Protein AF-A0A0B1S6I7-F1 (afdb_monomer)

Organism: Oesophagostomum dentatum (NCBI:txid61180)

Secondary structure (DSSP, 8-state):
---S---S-HHHHHH-GGGGTTT----EEEEEEEPPGGGHHHHHHHHHHHHHHHHHHHHHHTT---HHHHHHHHHHHHHHHHHHHHHHHHHHH---SSEEE-TEEEEEETTHHHH-S--GGGTTTHHHHHIIIIIHHHHHHT--HHHHHHHHHHHHT--TT-TTS--

InterPro domains:
  IPR000536 Nuclear hormone receptor, ligand-binding domain [PF00104] (32-162)
  IPR000536 Nuclear hormone receptor, ligand-binding domain [PS51843] (1-167)
  IPR035500 Nuclear hormone re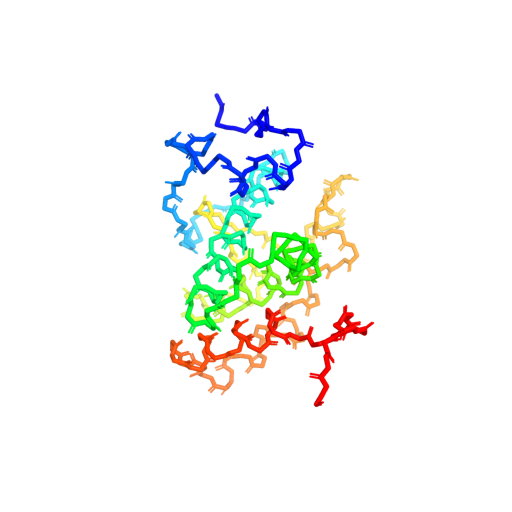ceptor-like domain superfamily [G3DSA:1.10.565.10] (10-165)
  IPR035500 Nuclear hormone receptor-like domain superfamily [SSF48508] (7-159)
  IPR052496 Orphan Nuclear Receptor [PTHR47519] (3-159)

Mean predicted aligned error: 5.49 Å

Sequence (167 aa):
MLYPLNFTSIRHVLEDPSVLDGKRTEMRYDSFREVEPSELQAIAHRNLISAIDWVDHLFDIMDIQNLDDKIATVKHCFAPLMVFCFSVITAKNTNKHDIVTLCNYGYVRRDCDVRWNEPYHFGNRLAERALDELISPFRRMNIKEEEAALMKAIIIANPCKLSGLPT

Structure (mmCIF, N/CA/C/O backbone):
data_AF-A0A0B1S6I7-F1
#
_entry.id   AF-A0A0B1S6I7-F1
#
loop_
_atom_site.group_PDB
_atom_site.id
_atom_site.type_symbol
_atom_site.label_atom_id
_atom_site.label_alt_id
_atom_site.label_comp_id
_atom_site.label_asym_id
_atom_site.label_entity_id
_atom_site.label_seq_id
_atom_site.pdbx_PDB_ins_code
_atom_site.Cartn_x
_atom_site.Cartn_y
_atom_site.Cartn_z
_atom_site.occupancy
_atom_site.B_iso_or_equiv
_atom_site.auth_seq_id
_atom_site.auth_comp_id
_atom_site.auth_asym_id
_atom_site.auth_atom_id
_atom_site.pdbx_PDB_model_num
ATOM 1 N N . MET A 1 1 ? -14.137 11.563 -12.131 1.00 52.09 1 MET A N 1
ATOM 2 C CA . MET A 1 1 ? -12.855 11.182 -11.495 1.00 52.09 1 MET A CA 1
ATOM 3 C C . MET A 1 1 ? -13.176 10.722 -10.072 1.00 52.09 1 MET A C 1
ATOM 5 O O . MET A 1 1 ? -13.968 11.392 -9.426 1.00 52.09 1 MET A O 1
ATOM 9 N N . LEU A 1 2 ? -12.700 9.552 -9.618 1.00 65.38 2 LEU A N 1
ATOM 10 C CA . LEU A 1 2 ? -13.092 8.980 -8.309 1.00 65.38 2 LEU A CA 1
ATOM 11 C C . LEU A 1 2 ? -12.460 9.727 -7.115 1.00 65.38 2 LEU A C 1
ATOM 13 O O . LEU A 1 2 ? -12.997 9.662 -6.008 1.00 65.38 2 LEU A O 1
ATOM 17 N N . TYR A 1 3 ? -11.363 10.437 -7.392 1.00 65.25 3 TYR A N 1
ATOM 18 C CA . TYR A 1 3 ? -10.498 11.164 -6.467 1.00 65.25 3 TYR A CA 1
ATOM 19 C C . TYR A 1 3 ? -10.354 12.636 -6.905 1.00 65.25 3 TYR A C 1
ATOM 21 O O . TYR A 1 3 ? -10.519 12.902 -8.100 1.00 65.25 3 TYR A O 1
ATOM 29 N N . PRO A 1 4 ? -10.015 13.567 -5.990 1.00 67.62 4 PRO A N 1
ATOM 30 C CA . PRO A 1 4 ? -9.760 13.360 -4.557 1.00 67.62 4 PRO A CA 1
ATOM 31 C C . PRO A 1 4 ? -11.007 12.907 -3.779 1.00 67.62 4 PRO A C 1
ATOM 33 O O . PRO A 1 4 ? -12.129 13.033 -4.265 1.00 67.62 4 PRO A O 1
ATOM 36 N N . LEU A 1 5 ? -10.812 12.296 -2.605 1.00 69.69 5 LEU A N 1
ATOM 37 C CA . LEU A 1 5 ? -11.937 11.951 -1.731 1.00 69.69 5 LEU A CA 1
ATOM 38 C C . LEU A 1 5 ? -12.487 13.238 -1.105 1.00 69.69 5 LEU A C 1
ATOM 40 O O . LEU A 1 5 ? -11.721 14.058 -0.611 1.00 69.69 5 LEU A O 1
ATOM 44 N N . ASN A 1 6 ? -13.812 13.397 -1.110 1.00 68.75 6 ASN A N 1
ATOM 45 C CA . ASN A 1 6 ? -14.496 14.584 -0.584 1.00 68.75 6 ASN A CA 1
ATOM 46 C C . ASN A 1 6 ? -14.785 14.495 0.929 1.00 68.75 6 ASN A C 1
ATOM 48 O O . ASN A 1 6 ? -15.701 15.157 1.410 1.00 68.75 6 ASN A O 1
ATOM 52 N N . PHE A 1 7 ? -14.055 13.673 1.691 1.00 69.50 7 PHE A N 1
ATOM 53 C CA . PHE A 1 7 ? -14.197 13.649 3.149 1.00 69.50 7 PHE A CA 1
ATOM 54 C C . PHE A 1 7 ? -13.154 14.546 3.815 1.00 69.50 7 PHE A C 1
ATOM 56 O O . PHE A 1 7 ? -12.026 14.687 3.349 1.00 69.50 7 PHE A O 1
ATOM 63 N N . THR A 1 8 ? -13.539 15.145 4.937 1.00 72.69 8 THR A N 1
ATOM 64 C CA . THR A 1 8 ? -12.728 16.137 5.651 1.00 72.69 8 THR A CA 1
ATOM 65 C C . THR A 1 8 ? -11.758 15.516 6.656 1.00 72.69 8 THR A C 1
ATOM 67 O O . THR A 1 8 ? -10.774 16.156 7.021 1.00 72.69 8 THR A O 1
ATOM 70 N N . SER A 1 9 ? -12.000 14.281 7.121 1.00 88.12 9 SER A N 1
ATOM 71 C CA . SER A 1 9 ? -11.134 13.614 8.101 1.00 88.12 9 SER A CA 1
ATOM 72 C C . SER A 1 9 ? -11.282 12.086 8.121 1.00 88.12 9 SER A C 1
ATOM 74 O O . SER A 1 9 ? -12.317 11.553 7.733 1.00 88.12 9 SER A O 1
ATOM 76 N N . ILE A 1 10 ? -10.262 11.391 8.646 1.00 91.56 10 ILE A N 1
ATOM 77 C CA . ILE A 1 10 ? -10.310 9.944 8.952 1.00 91.56 10 ILE A CA 1
ATOM 78 C C . ILE A 1 10 ? -11.452 9.628 9.929 1.00 91.56 10 ILE A C 1
ATOM 80 O O . ILE A 1 10 ? -12.112 8.607 9.781 1.00 91.56 10 ILE A O 1
ATOM 84 N N . ARG A 1 11 ? -11.712 10.524 10.895 1.00 93.50 11 ARG A N 1
ATOM 85 C CA . ARG A 1 11 ? -12.809 10.382 11.862 1.00 93.50 11 ARG A CA 1
ATOM 86 C C . ARG A 1 11 ? -14.151 10.211 11.158 1.00 93.50 11 ARG A C 1
ATOM 88 O O . ARG A 1 11 ? -14.841 9.243 11.428 1.00 93.50 11 ARG A O 1
ATOM 95 N N . HIS A 1 12 ? -14.465 11.111 10.226 1.00 90.25 12 HIS A N 1
ATOM 96 C CA . HIS A 1 12 ? -15.731 11.075 9.494 1.00 90.25 12 HIS A CA 1
ATOM 97 C C . HIS A 1 12 ? -15.937 9.739 8.765 1.00 90.25 12 HIS A C 1
ATOM 99 O O . HIS A 1 12 ? -17.032 9.199 8.781 1.00 90.25 12 HIS A O 1
ATOM 105 N N . VAL A 1 13 ? -14.872 9.176 8.184 1.00 90.00 13 VAL A N 1
ATOM 106 C CA . VAL A 1 13 ? -14.921 7.877 7.494 1.00 90.00 13 VAL A CA 1
ATOM 107 C C . VAL A 1 13 ? -15.167 6.709 8.453 1.00 90.00 13 VAL A C 1
ATOM 109 O O . VAL A 1 13 ? -15.847 5.758 8.086 1.00 90.00 13 VAL A O 1
ATOM 112 N N . LEU A 1 14 ? -14.589 6.756 9.654 1.00 90.25 14 LEU A N 1
ATOM 113 C CA . LEU A 1 14 ? -14.770 5.715 10.668 1.00 90.25 14 LEU A CA 1
ATOM 114 C C . LEU A 1 14 ? -16.141 5.807 11.361 1.00 90.25 14 LEU A C 1
ATOM 116 O O . LEU A 1 14 ? -16.681 4.786 11.767 1.00 90.25 14 LEU A O 1
ATOM 120 N N . GLU A 1 15 ? -16.703 7.011 11.496 1.00 91.44 15 GLU A N 1
ATOM 121 C CA . GLU A 1 15 ? -18.049 7.234 12.049 1.00 91.44 15 GLU A CA 1
ATOM 122 C C . GLU A 1 15 ? -19.154 6.883 11.041 1.00 91.44 15 GLU A C 1
ATOM 124 O O . GLU A 1 15 ? -20.179 6.325 11.424 1.00 91.44 15 GLU A O 1
ATOM 129 N N . ASP A 1 16 ? -18.938 7.180 9.756 1.00 89.88 16 ASP A N 1
ATOM 130 C CA . ASP A 1 16 ? -19.846 6.847 8.659 1.00 89.88 16 ASP A CA 1
ATOM 131 C C . ASP A 1 16 ? -19.086 6.157 7.507 1.00 89.88 16 ASP A C 1
ATOM 133 O O . ASP A 1 16 ? -18.619 6.813 6.570 1.00 89.88 16 ASP A O 1
ATOM 137 N N . PRO A 1 17 ? -18.974 4.814 7.524 1.00 87.06 17 PRO A N 1
ATOM 138 C CA . PRO A 1 17 ? -18.303 4.065 6.463 1.00 87.06 17 PRO A CA 1
ATOM 139 C C . PRO A 1 17 ? -18.965 4.172 5.080 1.00 87.06 17 PRO A C 1
ATOM 141 O O . PRO A 1 17 ? -18.301 3.858 4.081 1.00 87.06 17 PRO A O 1
ATOM 144 N N . SER A 1 18 ? -20.234 4.607 5.005 1.00 87.50 18 SER A N 1
ATOM 145 C CA . SER A 1 18 ? -20.997 4.722 3.750 1.00 87.50 18 SER A CA 1
ATOM 146 C C . SER A 1 18 ? -20.478 5.841 2.845 1.00 87.50 18 SER A C 1
ATOM 148 O O . SER A 1 18 ? -20.646 5.798 1.625 1.00 87.50 18 SER A O 1
ATOM 150 N N . VAL A 1 19 ? -19.718 6.799 3.393 1.00 87.00 19 VAL A N 1
ATOM 151 C CA . VAL A 1 19 ? -19.052 7.846 2.595 1.00 87.00 19 VAL A CA 1
ATOM 152 C C . VAL A 1 19 ? -18.026 7.290 1.597 1.00 87.00 19 VAL A C 1
ATOM 154 O O . VAL A 1 19 ? -17.561 8.006 0.704 1.00 87.00 19 VAL A O 1
ATOM 157 N N . LEU A 1 20 ? -17.654 6.016 1.744 1.00 85.06 20 LEU A N 1
ATOM 158 C CA . LEU A 1 20 ? -16.770 5.282 0.844 1.00 85.06 20 LEU A CA 1
ATOM 159 C C . LEU A 1 20 ? -17.506 4.298 -0.079 1.00 85.06 20 LEU A C 1
ATOM 161 O O . LEU A 1 20 ? -16.846 3.535 -0.798 1.00 85.06 20 LEU A O 1
ATOM 165 N N . ASP A 1 21 ? -18.838 4.320 -0.117 1.00 83.94 21 ASP A N 1
ATOM 166 C CA . ASP A 1 21 ? -19.619 3.483 -1.024 1.00 83.94 21 ASP A CA 1
ATOM 167 C C . ASP A 1 21 ? -19.249 3.776 -2.485 1.00 83.94 21 ASP A C 1
ATOM 169 O O . ASP A 1 21 ? -19.143 4.921 -2.937 1.00 83.94 21 ASP A O 1
ATOM 173 N N . GLY A 1 22 ? -18.934 2.714 -3.231 1.00 81.81 22 GLY A N 1
ATOM 174 C CA . GLY A 1 22 ? -18.402 2.808 -4.595 1.00 81.81 22 GLY A CA 1
ATOM 175 C C . GLY A 1 22 ? -16.972 3.367 -4.707 1.00 81.81 22 GLY A C 1
ATOM 176 O O . GLY A 1 22 ? -16.444 3.461 -5.817 1.00 81.81 22 GLY A O 1
ATOM 177 N N . LYS A 1 23 ? -16.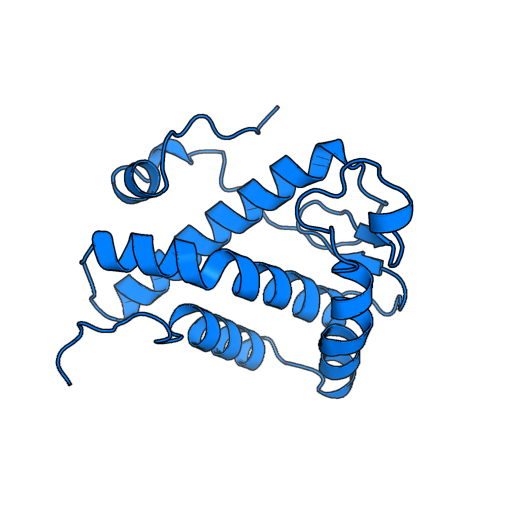312 3.728 -3.595 1.00 82.50 23 LYS A N 1
ATOM 178 C CA . LYS A 1 23 ? -14.902 4.172 -3.552 1.00 82.50 23 LYS A CA 1
ATOM 179 C C . LYS A 1 23 ? -13.937 3.031 -3.240 1.00 82.50 23 LYS A C 1
ATOM 181 O O . LYS A 1 23 ? -12.813 3.034 -3.752 1.00 82.50 23 LYS A O 1
ATOM 186 N N . ARG A 1 24 ? -14.384 2.046 -2.451 1.00 83.81 24 ARG A N 1
ATOM 187 C CA . ARG A 1 24 ? -13.693 0.766 -2.225 1.00 83.81 24 ARG A CA 1
ATOM 188 C C . ARG A 1 24 ? -13.687 -0.050 -3.511 1.00 83.81 24 ARG A C 1
ATOM 190 O O . ARG A 1 24 ? -14.590 -0.819 -3.812 1.00 83.81 24 ARG A O 1
ATOM 197 N N . THR A 1 25 ? -12.667 0.200 -4.311 1.00 81.94 25 THR A N 1
ATOM 198 C CA . THR A 1 25 ? -12.446 -0.445 -5.599 1.00 81.94 25 THR A CA 1
ATOM 199 C C . THR A 1 25 ? -11.281 -1.408 -5.463 1.00 81.94 25 THR A C 1
ATOM 201 O O . THR A 1 25 ? -10.329 -1.136 -4.733 1.00 81.94 25 THR A O 1
ATOM 204 N N . GLU A 1 26 ? -11.338 -2.518 -6.187 1.00 83.50 26 GLU A N 1
ATOM 205 C CA . GLU A 1 26 ? -10.326 -3.565 -6.105 1.00 83.50 26 GLU A CA 1
ATOM 206 C C . GLU A 1 26 ? -8.905 -3.034 -6.380 1.00 83.50 26 GLU A C 1
ATOM 208 O O . GLU A 1 26 ? -8.663 -2.328 -7.368 1.00 83.50 26 GLU A O 1
ATOM 213 N N . MET A 1 27 ? -7.960 -3.361 -5.494 1.00 88.06 27 MET A N 1
ATOM 214 C CA . MET A 1 27 ? -6.545 -3.023 -5.655 1.00 88.06 27 MET A CA 1
ATOM 215 C C . MET A 1 27 ? -5.864 -4.075 -6.526 1.00 88.06 27 MET A C 1
ATOM 217 O O . MET A 1 27 ? -5.859 -5.259 -6.196 1.00 88.06 27 MET A O 1
ATOM 221 N N . ARG A 1 28 ? -5.279 -3.638 -7.640 1.00 86.88 28 ARG A N 1
ATOM 222 C CA . ARG A 1 28 ? -4.676 -4.519 -8.645 1.00 86.88 28 ARG A CA 1
ATOM 223 C C . ARG A 1 28 ? -3.265 -4.048 -8.942 1.00 86.88 28 ARG A C 1
ATOM 225 O O . ARG A 1 28 ? -3.055 -2.863 -9.189 1.00 86.88 28 ARG A O 1
ATOM 232 N N . TYR A 1 29 ? -2.319 -4.977 -8.881 1.00 88.00 29 TYR A N 1
ATOM 233 C CA . TYR A 1 29 ? -0.882 -4.681 -8.848 1.00 88.00 29 TYR A CA 1
ATOM 234 C C . TYR A 1 29 ? -0.121 -5.202 -10.069 1.00 88.00 29 TYR A C 1
ATOM 236 O O . TYR A 1 29 ? 1.110 -5.167 -10.118 1.00 88.00 29 TYR A O 1
ATOM 244 N N . ASP A 1 30 ? -0.845 -5.681 -11.076 1.00 88.19 30 ASP A N 1
ATOM 245 C CA . ASP A 1 30 ? -0.271 -6.020 -12.369 1.00 88.19 30 ASP A CA 1
ATOM 246 C C . ASP A 1 30 ? 0.376 -4.775 -12.988 1.00 88.19 30 ASP A C 1
ATOM 248 O O . ASP A 1 30 ? -0.244 -3.725 -13.100 1.00 88.19 30 ASP A O 1
ATOM 252 N N . SER A 1 31 ? 1.648 -4.861 -13.365 1.00 87.25 31 SER A N 1
ATOM 253 C CA . SER A 1 31 ? 2.444 -3.691 -13.767 1.00 87.25 31 SER A CA 1
ATOM 254 C C . SER A 1 31 ? 2.456 -3.491 -15.279 1.00 87.25 31 SER A C 1
ATOM 256 O O . SER A 1 31 ? 3.467 -3.756 -15.937 1.00 87.25 31 SER A O 1
ATOM 258 N N . PHE A 1 32 ? 1.330 -3.038 -15.834 1.00 90.00 32 PHE A N 1
ATOM 259 C CA . PHE A 1 32 ? 1.159 -2.906 -17.285 1.00 90.00 32 PHE A CA 1
ATOM 260 C C . PHE A 1 32 ? 1.773 -1.628 -17.861 1.00 90.00 32 PHE A C 1
ATOM 262 O O . PHE A 1 32 ? 2.261 -1.649 -18.991 1.00 90.00 32 PHE A O 1
ATOM 269 N N . ARG A 1 33 ? 1.772 -0.526 -17.101 1.00 94.62 33 ARG A N 1
ATOM 270 C CA . ARG A 1 33 ? 2.303 0.769 -17.552 1.00 94.62 33 ARG A CA 1
ATOM 271 C C . ARG A 1 33 ? 2.932 1.578 -16.427 1.00 94.62 33 ARG A C 1
ATOM 273 O O . ARG A 1 33 ? 2.591 1.402 -15.259 1.00 94.62 33 ARG A O 1
ATOM 280 N N . GLU A 1 34 ? 3.809 2.499 -16.803 1.00 95.50 34 GLU A N 1
ATOM 281 C CA . GLU A 1 34 ? 4.272 3.533 -15.884 1.00 95.50 34 GLU A CA 1
ATOM 282 C C . GLU A 1 34 ? 3.103 4.478 -15.549 1.00 95.50 34 GLU A C 1
ATOM 284 O O . GLU A 1 34 ? 2.247 4.752 -16.401 1.00 95.50 34 GLU A O 1
ATOM 289 N N . VAL A 1 35 ? 3.016 4.908 -14.290 1.00 95.00 35 VAL A N 1
ATOM 290 C CA . VAL A 1 35 ? 2.019 5.900 -13.859 1.00 95.00 35 VAL A CA 1
ATOM 291 C C . VAL A 1 35 ? 2.520 7.319 -14.086 1.00 95.00 35 VAL A C 1
ATOM 293 O O . VAL A 1 35 ? 3.718 7.582 -14.015 1.00 95.00 35 VAL A O 1
ATOM 296 N N . GLU A 1 36 ? 1.586 8.239 -14.292 1.00 93.00 36 GLU A N 1
ATOM 297 C CA . GLU A 1 36 ? 1.869 9.672 -14.308 1.00 93.00 36 GLU A CA 1
ATOM 298 C C . GLU A 1 36 ? 1.839 10.256 -12.880 1.00 93.00 36 GLU A C 1
ATOM 300 O O . GLU A 1 36 ? 1.077 9.772 -12.033 1.00 93.00 36 GLU A O 1
ATOM 305 N N . PRO A 1 37 ? 2.590 11.339 -12.589 1.00 90.88 37 PRO A N 1
ATOM 306 C CA . PRO A 1 37 ? 2.610 11.974 -11.263 1.00 90.88 37 PRO A CA 1
ATOM 307 C C . PRO A 1 37 ? 1.224 12.364 -10.740 1.00 90.88 37 PRO A C 1
ATOM 309 O O . PRO A 1 37 ? 0.939 12.252 -9.548 1.00 90.88 37 PRO A O 1
ATOM 312 N N . SER A 1 38 ? 0.333 12.780 -11.644 1.00 90.75 38 SER A N 1
ATOM 313 C CA . SER A 1 38 ? -1.040 13.183 -11.323 1.00 90.75 38 SER A CA 1
ATOM 314 C C . SER A 1 38 ? -1.894 12.040 -10.759 1.00 90.75 38 SER A C 1
ATOM 316 O O . SER A 1 38 ? -2.906 12.287 -10.103 1.00 90.75 38 SER A O 1
ATOM 318 N N . GLU A 1 39 ? -1.485 10.785 -10.952 1.00 92.00 39 GLU A N 1
ATOM 319 C CA . GLU A 1 39 ? -2.187 9.607 -10.439 1.00 92.00 39 GLU A CA 1
ATOM 320 C C . GLU A 1 39 ? -1.806 9.270 -8.990 1.00 92.00 39 GLU A C 1
ATOM 322 O O . GLU A 1 39 ? -2.545 8.559 -8.300 1.00 92.00 39 GLU A O 1
ATOM 327 N N . LEU A 1 40 ? -0.678 9.793 -8.494 1.00 91.56 40 LEU A N 1
ATOM 328 C CA . LEU A 1 40 ? -0.139 9.448 -7.176 1.00 91.56 40 LEU A CA 1
ATOM 329 C C . LEU A 1 40 ? -1.077 9.839 -6.033 1.00 91.56 40 LEU A C 1
ATOM 331 O O . LEU A 1 40 ? -1.151 9.131 -5.028 1.00 91.56 40 LEU A O 1
ATOM 335 N N . GLN A 1 41 ? -1.840 10.920 -6.187 1.00 89.69 41 GLN A N 1
ATOM 336 C CA . GLN A 1 41 ? -2.836 11.318 -5.194 1.00 89.69 41 GLN A CA 1
ATOM 337 C C . GLN A 1 41 ? -3.966 10.280 -5.078 1.00 89.69 41 GLN A C 1
ATOM 339 O O . GLN A 1 41 ? -4.394 9.937 -3.976 1.00 89.69 41 GLN A O 1
ATOM 344 N N . ALA A 1 42 ? -4.438 9.742 -6.206 1.00 89.62 42 ALA A N 1
ATOM 345 C CA . ALA A 1 42 ? -5.460 8.698 -6.217 1.00 89.62 42 ALA A CA 1
ATOM 346 C C . ALA A 1 42 ? -4.937 7.394 -5.594 1.00 89.62 42 ALA A C 1
ATOM 348 O O . ALA A 1 42 ? -5.639 6.758 -4.807 1.00 89.62 42 ALA A O 1
ATOM 349 N N . ILE A 1 43 ? -3.688 7.026 -5.893 1.00 91.88 43 ILE A N 1
ATOM 350 C CA . ILE A 1 43 ? -3.012 5.866 -5.296 1.00 91.88 43 ILE A CA 1
ATOM 351 C C . ILE A 1 43 ? -2.890 6.027 -3.774 1.00 91.88 43 ILE A C 1
ATOM 353 O O . ILE A 1 43 ? -3.237 5.109 -3.030 1.00 91.88 43 ILE A O 1
ATOM 357 N N . ALA A 1 44 ? -2.472 7.203 -3.297 1.00 91.00 44 ALA A N 1
ATOM 358 C CA . ALA A 1 44 ? -2.372 7.493 -1.867 1.00 91.00 44 ALA A CA 1
ATOM 359 C C . ALA A 1 44 ? -3.732 7.366 -1.161 1.00 91.00 44 ALA A C 1
ATOM 361 O O . ALA A 1 44 ? -3.822 6.734 -0.110 1.00 91.00 44 ALA A O 1
ATOM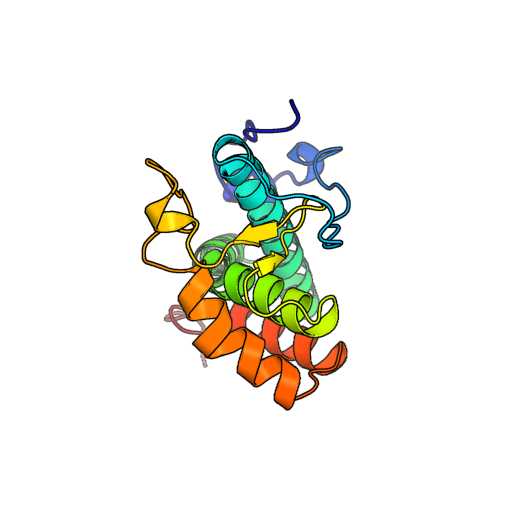 362 N N . HIS A 1 45 ? -4.803 7.885 -1.766 1.00 90.56 45 HIS A N 1
ATOM 363 C CA . HIS A 1 45 ? -6.157 7.740 -1.234 1.00 90.56 45 HIS A CA 1
ATOM 364 C C . HIS A 1 45 ? -6.637 6.282 -1.189 1.00 90.56 45 HIS A C 1
ATOM 366 O O . HIS A 1 45 ? -7.263 5.880 -0.211 1.00 90.56 45 HIS A O 1
ATOM 372 N N . ARG A 1 46 ? -6.326 5.466 -2.205 1.00 91.56 46 ARG A N 1
ATOM 373 C CA . ARG A 1 46 ? -6.632 4.023 -2.191 1.00 91.56 46 ARG A CA 1
ATOM 374 C C . ARG A 1 46 ? -5.893 3.301 -1.072 1.00 91.56 46 ARG A C 1
ATOM 376 O O . ARG A 1 46 ? -6.496 2.508 -0.355 1.00 91.56 46 ARG A O 1
ATOM 383 N N . ASN A 1 47 ? -4.611 3.611 -0.894 1.00 92.75 47 ASN A N 1
ATOM 384 C CA . ASN A 1 47 ? -3.813 3.060 0.197 1.00 92.75 47 ASN A CA 1
ATOM 385 C C . ASN A 1 47 ? -4.353 3.495 1.570 1.00 92.75 47 ASN A C 1
ATOM 387 O O . ASN A 1 47 ? -4.322 2.700 2.503 1.00 92.75 47 ASN A O 1
ATOM 391 N N . LEU A 1 48 ? -4.889 4.715 1.692 1.00 92.88 48 LEU A N 1
ATOM 392 C CA . LEU A 1 48 ? -5.492 5.202 2.935 1.00 92.88 48 LEU A CA 1
ATOM 393 C C . LEU A 1 48 ? -6.781 4.447 3.268 1.00 92.88 48 LEU A C 1
ATOM 395 O O . LEU A 1 48 ? -6.938 4.017 4.403 1.00 92.88 48 LEU A O 1
ATOM 399 N N . ILE A 1 49 ? -7.668 4.252 2.288 1.00 92.56 49 ILE A N 1
ATOM 400 C CA . ILE A 1 49 ? -8.883 3.444 2.472 1.00 92.56 49 ILE A CA 1
ATOM 401 C C . ILE A 1 49 ? -8.504 2.027 2.910 1.00 92.56 49 ILE A C 1
ATOM 403 O O . ILE A 1 49 ? -9.029 1.535 3.899 1.00 92.56 49 ILE A O 1
ATOM 407 N N . SER A 1 50 ? -7.530 1.407 2.234 1.00 92.50 50 SER A N 1
ATOM 408 C CA . SER A 1 50 ? -7.061 0.072 2.610 1.00 92.50 50 SER A CA 1
ATOM 409 C C . SER A 1 50 ? -6.489 0.038 4.031 1.00 92.50 50 SER A C 1
ATOM 411 O O . SER A 1 50 ? -6.761 -0.905 4.765 1.00 92.50 50 SER A O 1
ATOM 413 N N . ALA A 1 51 ? -5.738 1.062 4.448 1.00 94.19 51 ALA A N 1
ATOM 414 C CA . ALA A 1 51 ? -5.231 1.159 5.815 1.00 94.19 51 ALA A CA 1
ATOM 415 C C . ALA A 1 51 ? -6.360 1.307 6.849 1.00 94.19 51 ALA A C 1
ATOM 417 O O . ALA A 1 51 ? -6.297 0.666 7.892 1.00 94.19 51 ALA A O 1
ATOM 418 N N . ILE A 1 52 ? -7.390 2.110 6.554 1.00 94.06 52 ILE A N 1
ATOM 419 C CA . ILE A 1 52 ? -8.586 2.246 7.400 1.00 94.06 52 ILE A CA 1
ATOM 420 C C . ILE A 1 52 ? -9.269 0.890 7.555 1.00 94.06 52 ILE A C 1
ATOM 422 O O . ILE A 1 52 ? -9.483 0.460 8.683 1.00 94.06 52 ILE A O 1
ATOM 426 N N . ASP A 1 53 ? -9.532 0.198 6.444 1.00 92.44 53 ASP A N 1
ATOM 427 C CA . ASP A 1 53 ? -10.183 -1.110 6.471 1.00 92.44 53 ASP A CA 1
ATOM 428 C C . ASP A 1 53 ? -9.341 -2.112 7.290 1.00 92.44 53 ASP A C 1
ATOM 430 O O . ASP A 1 53 ? -9.877 -2.804 8.148 1.00 92.44 53 ASP A O 1
ATOM 434 N N . TRP A 1 54 ? -8.015 -2.150 7.113 1.00 93.88 54 TRP A N 1
ATOM 435 C CA . TRP A 1 54 ? -7.126 -3.015 7.903 1.00 93.88 54 TRP A CA 1
ATOM 436 C C . TRP A 1 54 ? -7.164 -2.728 9.409 1.00 93.88 54 TRP A C 1
ATOM 438 O O . TRP A 1 54 ? -7.168 -3.668 10.205 1.00 93.88 54 TRP A O 1
ATOM 448 N N . VAL A 1 55 ? -7.161 -1.452 9.803 1.00 94.50 55 VAL A N 1
ATOM 449 C CA . VAL A 1 55 ? -7.236 -1.058 11.217 1.00 94.50 55 VAL A CA 1
ATOM 450 C C . VAL A 1 55 ? -8.584 -1.439 11.807 1.00 94.50 55 VAL A C 1
ATOM 452 O O . VAL A 1 55 ? -8.616 -1.993 12.901 1.00 94.50 55 VAL A O 1
ATOM 455 N N . ASP A 1 56 ? -9.672 -1.182 11.084 1.00 92.50 56 ASP A N 1
ATOM 456 C CA . ASP A 1 56 ? -11.026 -1.487 11.537 1.00 92.50 56 ASP A CA 1
ATOM 457 C C . ASP A 1 56 ? -11.194 -2.990 11.795 1.00 92.50 56 ASP A C 1
ATOM 459 O O . ASP A 1 56 ? -11.524 -3.390 12.907 1.00 92.50 56 ASP A O 1
ATOM 463 N N . HIS A 1 57 ? -10.788 -3.828 10.832 1.00 92.19 57 HIS A N 1
ATOM 464 C CA . HIS A 1 57 ? -10.829 -5.285 10.982 1.00 92.19 57 HIS A CA 1
ATOM 465 C C . HIS A 1 57 ? -9.952 -5.785 12.138 1.00 92.19 57 HIS A C 1
ATOM 467 O O . HIS A 1 57 ? -10.351 -6.695 12.862 1.00 92.19 57 HIS A O 1
ATOM 473 N N . LEU A 1 58 ? -8.746 -5.230 12.323 1.00 91.75 58 LEU A N 1
ATOM 474 C CA . LEU A 1 58 ? -7.872 -5.645 13.423 1.00 91.75 58 LEU A CA 1
ATOM 475 C C . LEU A 1 58 ? -8.474 -5.279 14.784 1.00 91.75 58 LEU A C 1
ATOM 477 O O . LEU A 1 58 ? -8.444 -6.093 15.703 1.00 91.75 58 LEU A O 1
ATOM 481 N N . PHE A 1 59 ? -9.023 -4.073 14.911 1.00 92.25 59 PHE A N 1
ATOM 482 C CA . PHE A 1 59 ? -9.667 -3.618 16.139 1.00 92.25 59 PHE A CA 1
ATOM 483 C C . PHE A 1 59 ? -10.912 -4.442 16.463 1.00 92.25 59 PHE A C 1
ATOM 485 O O . PHE A 1 59 ? -11.110 -4.784 17.625 1.00 92.25 59 PHE A O 1
ATOM 492 N N . ASP A 1 60 ? -11.693 -4.825 15.453 1.00 92.00 60 ASP A N 1
ATOM 493 C CA . ASP A 1 60 ? -12.850 -5.703 15.628 1.00 92.00 60 ASP A CA 1
ATOM 494 C C . ASP A 1 60 ? -12.430 -7.101 16.115 1.00 92.00 60 ASP A C 1
ATOM 496 O O . ASP A 1 60 ? -13.055 -7.654 17.016 1.00 92.00 60 ASP A O 1
ATOM 500 N N . ILE A 1 61 ? -11.324 -7.653 15.595 1.00 91.31 61 ILE A N 1
ATOM 501 C CA . ILE A 1 61 ? -10.743 -8.920 16.083 1.00 91.31 61 ILE A CA 1
ATOM 502 C C . ILE A 1 61 ? -10.276 -8.801 17.543 1.00 91.31 61 ILE A C 1
ATOM 504 O O . ILE A 1 61 ? -10.364 -9.767 18.300 1.00 91.31 61 ILE A O 1
ATOM 508 N N . MET A 1 62 ? -9.760 -7.634 17.936 1.00 89.31 62 MET A N 1
ATOM 509 C CA . MET A 1 62 ? -9.271 -7.356 19.291 1.00 89.31 62 MET A CA 1
ATOM 510 C C . MET A 1 62 ? -10.370 -6.905 20.266 1.00 89.31 62 MET A C 1
ATOM 512 O O . MET A 1 62 ? -10.064 -6.676 21.434 1.00 89.31 62 MET A O 1
ATOM 516 N N . ASP A 1 63 ? -11.613 -6.761 19.799 1.00 90.62 63 ASP A N 1
ATOM 517 C CA . ASP A 1 63 ? -12.739 -6.193 20.550 1.00 90.62 63 ASP A CA 1
ATOM 518 C C . ASP A 1 63 ? -12.454 -4.781 21.118 1.00 90.62 63 ASP A C 1
ATOM 520 O O . ASP A 1 63 ? -12.815 -4.432 22.242 1.00 90.62 63 ASP A O 1
ATOM 524 N N . ILE A 1 64 ? -11.773 -3.937 20.331 1.00 88.69 64 ILE A N 1
ATOM 525 C CA . ILE A 1 64 ? -11.452 -2.548 20.689 1.00 88.69 64 ILE A CA 1
ATOM 526 C C . ILE A 1 64 ? -12.380 -1.591 19.939 1.00 88.69 64 ILE A C 1
ATOM 528 O O . ILE A 1 64 ? -12.313 -1.450 18.720 1.00 88.69 64 ILE A O 1
ATOM 532 N N . GLN A 1 65 ? -13.194 -0.844 20.685 1.00 88.25 65 GLN A N 1
ATOM 533 C CA . GLN A 1 65 ? -14.179 0.096 20.125 1.00 88.25 65 GLN A CA 1
ATOM 534 C C . GLN A 1 65 ? -13.756 1.573 20.219 1.00 88.25 65 GLN A C 1
ATOM 536 O O . GLN A 1 65 ? -14.501 2.467 19.816 1.00 88.25 65 GLN A O 1
ATOM 541 N N . ASN A 1 66 ? -12.564 1.864 20.753 1.00 91.38 66 ASN A N 1
ATOM 542 C CA . ASN A 1 66 ? -12.097 3.239 20.914 1.00 91.38 66 ASN A CA 1
ATOM 543 C C . ASN A 1 66 ? -11.759 3.876 19.554 1.00 91.38 66 ASN A C 1
ATOM 545 O O . ASN A 1 66 ? -10.757 3.553 18.913 1.00 91.38 66 ASN A O 1
ATOM 549 N N . LEU A 1 67 ? -12.593 4.830 19.141 1.00 92.50 67 LEU A N 1
ATOM 550 C CA . LEU A 1 67 ? -12.447 5.553 17.883 1.00 92.50 67 LEU A CA 1
ATOM 551 C C . LEU A 1 67 ? -11.178 6.420 17.823 1.00 92.50 67 LEU A C 1
ATOM 553 O O . LEU A 1 67 ? -10.565 6.530 16.761 1.00 92.50 67 LEU A O 1
ATOM 557 N N . ASP A 1 68 ? -10.756 7.026 18.935 1.00 92.56 68 ASP A N 1
ATOM 558 C CA . ASP A 1 68 ? -9.533 7.834 18.977 1.00 92.56 68 ASP A CA 1
ATOM 559 C C . ASP A 1 68 ? -8.291 6.967 18.756 1.00 92.56 68 ASP A C 1
ATOM 561 O O . ASP A 1 68 ? -7.403 7.347 17.985 1.00 92.56 68 ASP A O 1
ATOM 565 N N . ASP A 1 69 ? -8.278 5.768 19.340 1.00 91.00 69 ASP A N 1
ATOM 566 C CA . ASP A 1 69 ? -7.217 4.779 19.138 1.00 91.00 69 ASP A CA 1
ATOM 567 C C . ASP A 1 69 ? -7.221 4.238 17.700 1.00 91.00 69 ASP A C 1
ATOM 569 O O . ASP A 1 69 ? -6.149 4.116 17.096 1.00 91.00 69 ASP A O 1
ATOM 573 N N . LYS A 1 70 ? -8.401 4.002 17.096 1.00 92.69 70 LYS A N 1
ATOM 574 C CA . LYS A 1 70 ? -8.523 3.659 15.662 1.00 92.69 70 LYS A CA 1
ATOM 575 C C . LYS A 1 70 ? -7.905 4.761 14.792 1.00 92.69 70 LYS A C 1
ATOM 577 O O . LYS A 1 70 ? -7.048 4.491 13.948 1.00 92.69 70 LYS A O 1
ATOM 582 N N . ILE A 1 71 ? -8.271 6.025 15.025 1.00 93.56 71 ILE A N 1
ATOM 583 C CA . ILE A 1 71 ? -7.748 7.178 14.269 1.00 93.56 71 ILE A CA 1
ATOM 584 C C . ILE A 1 71 ? -6.231 7.313 14.441 1.00 93.56 71 ILE A C 1
ATOM 586 O O . ILE A 1 71 ? -5.520 7.562 13.460 1.00 93.56 71 ILE A O 1
ATOM 590 N N . ALA A 1 72 ? -5.729 7.194 15.672 1.00 92.50 72 ALA A N 1
ATOM 591 C CA . ALA A 1 72 ? -4.302 7.264 15.961 1.00 92.50 72 ALA A CA 1
ATOM 592 C C . ALA A 1 72 ? -3.549 6.146 15.233 1.00 92.50 72 ALA A C 1
ATOM 594 O O . ALA A 1 72 ? -2.562 6.420 14.547 1.00 92.50 72 ALA A O 1
ATOM 595 N N . THR A 1 73 ? -4.067 4.919 15.294 1.00 93.62 73 THR A N 1
ATOM 596 C CA . THR A 1 73 ? -3.493 3.758 14.610 1.00 93.62 73 THR A CA 1
ATOM 597 C C . THR A 1 73 ? -3.413 3.980 13.102 1.00 93.62 73 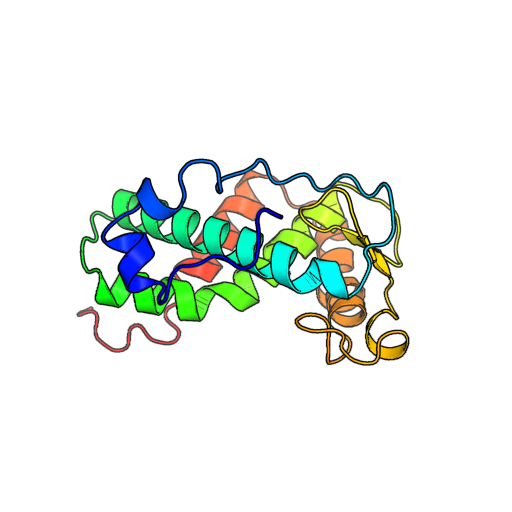THR A C 1
ATOM 599 O O . THR A 1 73 ? -2.323 3.857 12.546 1.00 93.62 73 THR A O 1
ATOM 602 N N . VAL A 1 74 ? -4.496 4.417 12.439 1.00 94.56 74 VAL A N 1
ATOM 603 C CA . VAL A 1 74 ? -4.483 4.715 10.989 1.00 94.56 74 VAL A CA 1
ATOM 604 C C . VAL A 1 74 ? -3.397 5.737 10.642 1.00 94.56 74 VAL A C 1
ATOM 606 O O . VAL A 1 74 ? -2.619 5.532 9.708 1.00 94.56 74 VAL A O 1
ATOM 609 N N . LYS A 1 75 ? -3.306 6.840 11.400 1.00 92.69 75 LYS A N 1
ATOM 610 C CA . LYS A 1 75 ? -2.301 7.892 11.166 1.00 92.69 75 LYS A CA 1
ATOM 611 C C . LYS A 1 75 ? -0.873 7.370 11.314 1.00 92.69 75 LYS A C 1
ATOM 613 O O . LYS A 1 75 ? 0.005 7.787 10.560 1.00 92.69 75 LYS A O 1
ATOM 618 N N . HIS A 1 76 ? -0.638 6.486 12.278 1.00 92.25 76 HIS A N 1
ATOM 619 C CA . HIS A 1 76 ? 0.684 5.937 12.556 1.00 92.25 76 HIS A CA 1
ATOM 620 C C . HIS A 1 76 ? 1.096 4.849 11.567 1.00 92.25 76 HIS A C 1
ATOM 622 O O . HIS A 1 76 ? 2.242 4.841 11.114 1.00 92.25 76 HIS A O 1
ATOM 628 N N . CYS A 1 77 ? 0.180 3.956 11.202 1.00 94.56 77 CYS A N 1
ATOM 629 C CA . CYS A 1 77 ? 0.506 2.817 10.359 1.00 94.56 77 CYS A CA 1
ATOM 630 C C . CYS A 1 77 ? 0.482 3.151 8.863 1.00 94.56 77 CYS A C 1
ATOM 632 O O . CYS A 1 77 ? 1.096 2.419 8.095 1.00 94.56 77 CYS A O 1
ATOM 634 N N . PHE A 1 78 ? -0.176 4.234 8.423 1.00 93.88 78 PHE A N 1
ATOM 635 C CA . PHE A 1 78 ? -0.399 4.513 6.997 1.00 93.88 78 PHE A CA 1
ATOM 636 C C . PHE A 1 78 ? 0.875 4.433 6.140 1.00 93.88 78 PHE A C 1
ATOM 638 O O . PHE A 1 78 ? 0.928 3.656 5.187 1.00 93.88 78 PHE A O 1
ATOM 645 N N . ALA A 1 79 ? 1.909 5.210 6.473 1.00 93.25 79 ALA A N 1
ATOM 646 C CA . ALA A 1 79 ? 3.148 5.238 5.699 1.00 93.25 79 ALA A CA 1
ATOM 647 C C . ALA A 1 79 ? 3.911 3.894 5.722 1.00 93.25 79 ALA A C 1
ATOM 649 O O . ALA A 1 79 ? 4.192 3.371 4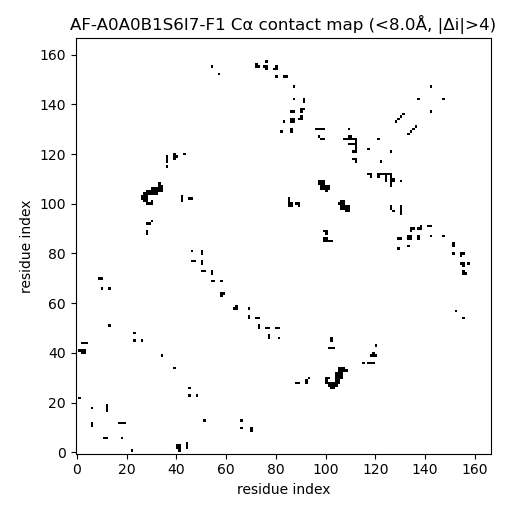.641 1.00 93.25 79 ALA A O 1
ATOM 650 N N . PRO A 1 80 ? 4.227 3.289 6.888 1.00 94.88 80 PRO A N 1
ATOM 651 C CA . PRO A 1 80 ? 4.937 2.010 6.907 1.00 94.88 80 PRO A CA 1
ATOM 652 C C . PRO A 1 80 ? 4.120 0.869 6.283 1.00 94.88 80 PRO A C 1
ATOM 654 O O . PRO A 1 80 ? 4.691 0.039 5.577 1.00 94.88 80 PRO A O 1
ATOM 657 N N . LEU A 1 81 ? 2.794 0.848 6.464 1.00 95.44 81 LEU A N 1
ATOM 658 C CA . LEU A 1 81 ? 1.918 -0.156 5.855 1.00 95.44 81 LEU A CA 1
ATOM 659 C C . LEU A 1 81 ? 1.886 -0.008 4.332 1.00 95.44 81 LEU A C 1
ATOM 661 O O . LEU A 1 81 ? 1.997 -1.005 3.625 1.00 95.44 81 LEU A O 1
ATOM 665 N N . MET A 1 82 ? 1.791 1.220 3.814 1.00 94.88 82 MET A N 1
ATOM 666 C CA . MET A 1 82 ? 1.848 1.494 2.376 1.00 94.88 82 MET A CA 1
ATOM 667 C C . MET A 1 82 ? 3.159 0.987 1.763 1.00 94.88 82 MET A C 1
ATOM 669 O O . MET A 1 82 ? 3.123 0.246 0.777 1.00 94.88 82 MET A O 1
ATOM 673 N N . VAL A 1 83 ? 4.297 1.344 2.372 1.00 96.12 83 VAL A N 1
ATOM 674 C CA . VAL A 1 83 ? 5.631 0.932 1.912 1.00 96.12 83 VAL A CA 1
ATOM 675 C C . VAL A 1 83 ? 5.785 -0.580 1.941 1.00 96.12 83 VAL A C 1
ATOM 677 O O . VAL A 1 83 ? 6.240 -1.176 0.962 1.00 96.12 83 VAL A O 1
ATOM 680 N N . PHE A 1 84 ? 5.350 -1.219 3.024 1.00 96.75 84 PHE A N 1
ATOM 681 C CA . PHE A 1 84 ? 5.363 -2.670 3.127 1.00 96.75 84 PHE A CA 1
ATOM 682 C C . PHE A 1 84 ? 4.497 -3.330 2.047 1.00 96.75 84 PHE A C 1
ATOM 684 O O . PHE A 1 84 ? 4.971 -4.225 1.348 1.00 96.75 84 PHE A O 1
ATOM 691 N N . CYS A 1 85 ? 3.258 -2.865 1.865 1.00 95.38 85 CYS A N 1
ATOM 692 C CA . CYS A 1 85 ? 2.302 -3.438 0.921 1.00 95.38 85 CYS A CA 1
ATOM 693 C C . CYS A 1 85 ? 2.823 -3.416 -0.516 1.00 95.38 85 CYS A C 1
ATOM 695 O O . CYS A 1 85 ? 2.859 -4.467 -1.155 1.00 95.38 85 CYS A O 1
ATOM 697 N N . PHE A 1 86 ? 3.267 -2.266 -1.035 1.00 95.75 86 PHE A N 1
ATOM 698 C CA . PHE A 1 86 ? 3.798 -2.257 -2.400 1.00 95.75 86 PHE A CA 1
ATOM 699 C C . PHE A 1 86 ? 5.097 -3.066 -2.503 1.00 95.75 86 PHE A C 1
ATOM 701 O O . PHE A 1 86 ? 5.357 -3.664 -3.545 1.00 95.75 86 PHE A O 1
ATOM 708 N N . SER A 1 87 ? 5.908 -3.130 -1.440 1.00 97.31 87 SER A N 1
ATOM 709 C CA . SER A 1 87 ? 7.191 -3.839 -1.470 1.00 97.31 87 SER A CA 1
ATOM 710 C C . SER A 1 87 ? 6.992 -5.350 -1.533 1.00 97.31 87 SER A C 1
ATOM 712 O O . SER A 1 87 ? 7.563 -6.015 -2.397 1.00 97.31 87 SER A O 1
ATOM 714 N N . VAL A 1 88 ? 6.142 -5.900 -0.662 1.00 97.19 88 VAL A N 1
ATOM 715 C CA . VAL A 1 88 ? 5.861 -7.341 -0.638 1.00 97.19 88 VAL A CA 1
ATOM 716 C C . VAL A 1 88 ? 5.140 -7.781 -1.910 1.00 97.19 88 VAL A C 1
ATOM 718 O O . VAL A 1 88 ? 5.477 -8.815 -2.481 1.00 97.19 88 VAL A O 1
ATOM 721 N N . ILE A 1 89 ? 4.216 -6.965 -2.425 1.00 95.31 89 ILE A N 1
ATOM 722 C CA . ILE A 1 89 ? 3.501 -7.279 -3.664 1.00 95.31 89 ILE A CA 1
ATOM 723 C C . ILE A 1 89 ? 4.440 -7.211 -4.872 1.00 95.31 89 ILE A C 1
ATOM 725 O O . ILE A 1 89 ? 4.445 -8.123 -5.694 1.00 95.31 89 ILE A O 1
ATOM 729 N N . THR A 1 90 ? 5.303 -6.195 -4.951 1.00 96.94 90 THR A N 1
ATOM 730 C CA . THR A 1 90 ? 6.308 -6.095 -6.022 1.00 96.94 90 THR A CA 1
ATOM 731 C C . THR A 1 90 ? 7.275 -7.272 -6.001 1.00 96.94 90 THR A C 1
ATOM 733 O O . THR A 1 90 ? 7.608 -7.818 -7.053 1.00 96.94 90 THR A O 1
ATOM 736 N N . ALA A 1 91 ? 7.714 -7.691 -4.814 1.00 97.00 91 ALA A N 1
ATOM 737 C CA . ALA A 1 91 ? 8.597 -8.839 -4.666 1.00 97.00 91 ALA A CA 1
ATOM 738 C C . ALA A 1 91 ? 7.966 -10.132 -5.204 1.00 97.00 91 ALA A C 1
ATOM 740 O O . ALA A 1 91 ? 8.674 -10.946 -5.791 1.00 97.00 91 ALA A O 1
ATOM 741 N N . LYS A 1 92 ? 6.649 -10.296 -5.036 1.00 94.25 92 LYS A N 1
ATOM 742 C CA . LYS A 1 92 ? 5.909 -11.512 -5.396 1.00 94.25 92 LYS A CA 1
ATOM 743 C C . LYS A 1 92 ? 5.403 -11.529 -6.837 1.00 94.25 92 LYS A C 1
ATOM 745 O O . LYS A 1 92 ? 5.402 -12.584 -7.462 1.00 94.25 92 LYS A O 1
ATOM 750 N N . ASN A 1 93 ? 4.994 -10.378 -7.368 1.00 90.56 93 ASN A N 1
ATOM 751 C CA . ASN A 1 93 ? 4.278 -10.302 -8.645 1.00 90.56 93 ASN A CA 1
ATOM 752 C C . ASN A 1 93 ? 5.178 -9.976 -9.842 1.00 90.56 93 ASN A C 1
ATOM 754 O O . ASN A 1 93 ? 4.738 -10.085 -10.985 1.00 90.56 93 ASN A O 1
ATOM 758 N N . THR A 1 94 ? 6.422 -9.544 -9.622 1.00 90.88 94 THR A N 1
ATOM 759 C CA . THR A 1 94 ? 7.321 -9.190 -10.724 1.00 90.88 94 THR A CA 1
ATOM 760 C C . THR A 1 94 ? 8.780 -9.524 -10.440 1.00 90.88 94 THR A C 1
ATOM 762 O O . THR A 1 94 ? 9.284 -9.338 -9.333 1.00 90.88 94 THR A O 1
ATOM 765 N N . ASN A 1 95 ? 9.484 -9.940 -11.495 1.00 89.88 95 ASN A N 1
ATOM 766 C CA . ASN A 1 95 ? 10.935 -10.144 -11.505 1.00 89.88 95 ASN A CA 1
ATOM 767 C C . ASN A 1 95 ? 11.702 -8.901 -11.985 1.00 89.88 95 ASN A C 1
ATOM 769 O O . ASN A 1 95 ? 12.926 -8.912 -12.036 1.00 89.88 95 ASN A O 1
ATOM 773 N N . LYS A 1 96 ? 11.010 -7.816 -12.360 1.00 93.50 96 LYS A N 1
ATOM 774 C CA . LYS A 1 96 ? 11.668 -6.569 -12.775 1.00 93.50 96 LYS A CA 1
ATOM 775 C C . LYS A 1 96 ? 12.347 -5.914 -11.566 1.00 93.50 96 LYS A C 1
ATOM 777 O O . LYS A 1 96 ? 11.745 -5.778 -10.500 1.00 93.50 96 LYS A O 1
ATOM 782 N N . HIS A 1 97 ? 13.613 -5.530 -11.711 1.00 93.69 97 HIS A N 1
ATOM 783 C CA . HIS A 1 97 ? 14.455 -5.047 -10.605 1.00 93.69 97 HIS A CA 1
ATOM 784 C C . HIS A 1 97 ? 14.518 -3.521 -10.483 1.00 93.69 97 HIS A C 1
ATOM 786 O O . HIS A 1 97 ? 15.219 -3.004 -9.619 1.00 93.69 97 HIS A O 1
ATOM 792 N N . ASP A 1 98 ? 13.825 -2.799 -11.351 1.00 96.00 98 ASP A N 1
ATOM 793 C CA . ASP A 1 98 ? 13.905 -1.350 -11.510 1.00 96.00 98 ASP A CA 1
ATOM 794 C C . ASP A 1 98 ? 12.546 -0.651 -11.389 1.00 96.00 98 ASP A C 1
ATOM 796 O O . ASP A 1 98 ? 12.449 0.543 -11.677 1.00 96.00 98 ASP A O 1
ATOM 800 N N . ILE A 1 99 ? 11.512 -1.375 -10.947 1.00 97.12 99 ILE A N 1
ATOM 801 C CA . ILE A 1 99 ? 10.156 -0.845 -10.793 1.00 97.12 99 ILE A CA 1
ATOM 802 C C . ILE A 1 99 ? 9.514 -1.236 -9.463 1.00 97.12 99 ILE A C 1
ATOM 804 O O . ILE A 1 99 ? 9.749 -2.327 -8.942 1.00 97.12 99 ILE A O 1
ATOM 808 N N . VAL A 1 100 ? 8.624 -0.375 -8.978 1.00 97.31 100 VAL A N 1
ATOM 809 C CA . VAL A 1 100 ? 7.725 -0.652 -7.854 1.00 97.31 100 VAL A CA 1
ATOM 810 C C . VAL A 1 100 ? 6.289 -0.701 -8.366 1.00 97.31 100 VAL A C 1
ATOM 812 O O . VAL A 1 100 ? 5.830 0.235 -9.019 1.00 97.31 100 VAL A O 1
ATOM 815 N N . THR A 1 101 ? 5.585 -1.795 -8.078 1.00 96.50 101 THR A N 1
ATOM 816 C CA . THR A 1 101 ? 4.186 -2.009 -8.479 1.00 96.50 101 THR A CA 1
ATOM 817 C C . THR A 1 101 ? 3.235 -1.216 -7.585 1.00 96.50 101 THR A C 1
ATOM 819 O O . THR A 1 101 ? 3.445 -1.116 -6.376 1.00 96.50 101 THR A O 1
ATOM 822 N N . LEU A 1 102 ? 2.181 -0.645 -8.164 1.00 95.25 102 LEU A N 1
ATOM 823 C CA . LEU A 1 102 ? 1.196 0.183 -7.466 1.00 95.25 102 LEU A CA 1
ATOM 824 C C . LEU A 1 102 ? -0.199 -0.425 -7.588 1.00 95.25 102 LEU A C 1
ATOM 826 O O . LE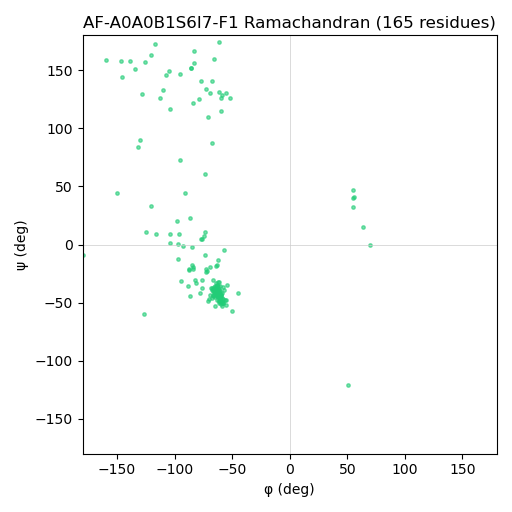U A 1 102 ? -0.461 -1.245 -8.460 1.00 95.25 102 LEU A O 1
ATOM 830 N N . CYS A 1 103 ? -1.127 0.014 -6.740 1.00 92.25 103 CYS A N 1
ATOM 831 C CA . CYS A 1 103 ? -2.460 -0.582 -6.630 1.00 92.25 103 CYS A CA 1
ATOM 832 C C . CYS A 1 103 ? -3.429 -0.251 -7.783 1.00 92.25 103 CYS A C 1
ATOM 834 O O . CYS A 1 103 ? -4.613 -0.575 -7.681 1.00 92.25 103 CYS A O 1
ATOM 836 N N . ASN A 1 104 ? -2.971 0.412 -8.850 1.00 91.31 104 ASN A N 1
ATOM 837 C CA . ASN A 1 104 ? -3.772 0.917 -9.972 1.00 91.31 104 ASN A CA 1
ATOM 838 C C . ASN A 1 104 ? -3.360 0.341 -11.341 1.00 91.31 104 ASN A C 1
ATOM 840 O O . ASN A 1 104 ? -3.453 1.054 -12.339 1.00 91.31 104 ASN A O 1
ATOM 844 N N . TYR A 1 105 ? -2.908 -0.916 -11.402 1.00 91.00 105 TYR A N 1
ATOM 845 C CA . TYR A 1 105 ? -2.366 -1.547 -12.621 1.00 91.00 105 TYR A CA 1
ATOM 846 C C . TYR A 1 105 ? -1.080 -0.897 -13.174 1.00 91.00 105 TYR A C 1
ATOM 848 O O . TYR A 1 105 ? -0.691 -1.090 -14.334 1.00 91.00 105 TYR A O 1
ATOM 856 N N . GLY A 1 106 ? -0.445 -0.068 -12.351 1.00 94.31 106 GLY A N 1
ATOM 857 C CA . GLY A 1 106 ? 0.684 0.754 -12.734 1.00 94.31 106 GLY A CA 1
ATOM 858 C C . GLY A 1 106 ? 1.955 0.406 -11.975 1.00 94.31 106 GLY A C 1
ATOM 859 O O . GLY A 1 106 ? 1.952 -0.369 -11.016 1.00 94.31 106 GLY A O 1
ATOM 860 N N . TYR A 1 107 ? 3.053 1.020 -12.398 1.00 96.69 107 TYR A N 1
ATOM 861 C CA . TYR A 1 107 ? 4.319 0.997 -11.681 1.00 96.69 107 TYR A CA 1
ATOM 862 C C . TYR A 1 107 ? 4.999 2.368 -11.700 1.00 96.69 107 TYR A C 1
ATOM 864 O O . TYR A 1 107 ? 4.752 3.183 -12.588 1.00 96.69 107 TYR A O 1
ATOM 872 N N . VAL A 1 108 ? 5.892 2.599 -10.740 1.00 96.44 108 VAL A N 1
ATOM 873 C CA . VAL A 1 108 ? 6.894 3.674 -10.809 1.00 96.44 108 VAL A CA 1
ATOM 874 C C . VAL A 1 108 ? 8.262 3.084 -11.119 1.00 96.44 108 VAL A C 1
ATOM 876 O O . VAL A 1 108 ? 8.553 1.948 -10.735 1.00 96.44 108 VAL A O 1
ATOM 879 N N . ARG A 1 109 ? 9.111 3.841 -11.815 1.00 96.25 109 ARG A N 1
ATOM 880 C CA . ARG A 1 109 ? 10.518 3.474 -12.021 1.00 96.25 109 ARG A CA 1
ATOM 881 C C . ARG A 1 109 ? 11.368 3.882 -10.819 1.00 96.25 109 ARG A C 1
ATOM 883 O O . ARG A 1 109 ? 11.007 4.797 -10.085 1.00 96.25 109 ARG A O 1
ATOM 890 N N . ARG A 1 110 ? 12.508 3.207 -10.636 1.00 96.19 110 ARG A N 1
ATOM 891 C CA . ARG A 1 110 ? 13.499 3.479 -9.577 1.00 96.19 110 ARG A CA 1
ATOM 892 C C . ARG A 1 110 ? 13.804 4.974 -9.412 1.00 96.19 110 ARG A C 1
ATOM 894 O O . ARG A 1 110 ? 13.924 5.443 -8.290 1.00 96.19 110 ARG A O 1
ATOM 901 N N . ASP A 1 111 ? 13.940 5.679 -10.528 1.00 94.88 111 ASP A N 1
ATOM 902 C CA . ASP A 1 111 ? 14.383 7.069 -10.650 1.00 94.88 111 ASP A CA 1
ATOM 903 C C . ASP A 1 111 ? 13.222 8.074 -10.775 1.00 94.88 111 ASP A C 1
ATOM 905 O O . ASP A 1 111 ? 13.403 9.184 -11.282 1.00 94.88 111 ASP A O 1
ATOM 909 N N . CYS A 1 112 ? 12.007 7.695 -10.361 1.00 93.12 112 CYS A N 1
ATOM 910 C CA . CYS A 1 112 ? 10.822 8.534 -10.539 1.00 93.12 112 CYS A CA 1
ATOM 911 C C . CYS A 1 112 ? 10.920 9.887 -9.818 1.00 93.12 112 CYS A C 1
ATOM 913 O O . CYS A 1 112 ? 10.409 10.883 -10.319 1.00 93.12 112 CYS A O 1
ATOM 915 N N . ASP A 1 113 ? 11.606 9.952 -8.676 1.00 89.94 113 ASP A N 1
ATOM 916 C CA . ASP A 1 113 ? 11.752 11.178 -7.889 1.00 89.94 113 ASP A CA 1
ATOM 917 C C . ASP A 1 113 ? 12.693 12.212 -8.518 1.00 89.94 113 ASP A C 1
ATOM 919 O O . ASP A 1 113 ? 12.537 13.402 -8.270 1.00 89.94 113 ASP A O 1
ATOM 923 N N . VAL A 1 114 ? 13.623 11.773 -9.370 1.00 90.25 114 VAL A N 1
ATOM 924 C CA . VAL A 1 114 ? 14.490 12.653 -10.170 1.00 90.25 114 VAL A CA 1
ATOM 925 C C . VAL A 1 114 ? 13.772 13.139 -11.433 1.00 90.25 114 VAL A C 1
ATOM 927 O O . VAL A 1 114 ? 14.045 14.228 -11.933 1.00 90.25 114 VAL A O 1
ATOM 930 N N . ARG A 1 115 ? 12.855 12.329 -11.973 1.00 89.06 115 ARG A N 1
ATOM 931 C CA . ARG A 1 115 ? 12.134 12.616 -13.225 1.00 89.06 115 ARG A CA 1
ATOM 932 C C . ARG A 1 115 ? 10.914 13.511 -13.034 1.00 89.06 115 ARG A C 1
ATOM 934 O O . ARG A 1 115 ? 10.446 14.106 -14.004 1.00 89.06 115 ARG A O 1
ATOM 941 N N . TRP A 1 116 ? 10.379 13.579 -11.821 1.00 91.25 116 TRP A N 1
ATOM 942 C CA . TRP A 1 116 ? 9.167 14.325 -11.508 1.00 91.25 116 TRP A CA 1
ATOM 943 C C . TRP A 1 116 ? 9.477 15.549 -10.655 1.00 91.25 116 TRP A C 1
ATOM 945 O O . TRP A 1 116 ? 10.141 15.445 -9.632 1.00 91.25 116 TRP A O 1
ATOM 955 N N . ASN A 1 117 ? 8.912 16.700 -11.028 1.00 85.25 117 ASN A N 1
ATOM 956 C CA . ASN A 1 117 ? 9.010 17.912 -10.208 1.00 85.25 117 ASN A CA 1
ATOM 957 C C . ASN A 1 117 ? 8.302 17.746 -8.851 1.00 85.25 117 ASN A C 1
ATOM 959 O O . ASN A 1 117 ? 8.744 18.299 -7.849 1.00 85.25 117 ASN A O 1
ATOM 963 N N . GLU A 1 118 ? 7.213 16.971 -8.817 1.00 84.06 118 GLU A N 1
ATOM 964 C CA . GLU A 1 118 ? 6.412 16.707 -7.619 1.00 84.06 118 GLU A CA 1
ATOM 965 C C . GLU A 1 118 ? 6.154 15.198 -7.478 1.00 84.06 118 GLU A C 1
ATOM 967 O O . GLU A 1 118 ? 5.109 14.696 -7.893 1.00 84.06 118 GLU A O 1
ATOM 972 N N . PRO A 1 119 ? 7.087 14.435 -6.884 1.00 81.44 119 PRO A N 1
ATOM 973 C CA . PRO A 1 119 ? 6.946 12.984 -6.756 1.00 81.44 119 PRO A CA 1
ATOM 974 C C . PRO A 1 119 ? 5.956 12.553 -5.663 1.00 81.44 119 PRO A C 1
ATOM 976 O O . PRO A 1 119 ? 5.808 11.362 -5.391 1.00 81.44 119 PRO A O 1
ATOM 979 N N . TYR A 1 120 ? 5.271 13.504 -5.021 1.00 88.19 120 TYR A N 1
ATOM 980 C CA . TYR A 1 120 ? 4.286 13.266 -3.969 1.00 88.19 120 TYR A CA 1
ATOM 981 C C . TYR A 1 120 ? 4.844 12.338 -2.872 1.00 88.19 120 TYR A C 1
ATOM 983 O O . TYR A 1 120 ? 5.874 12.629 -2.264 1.00 88.19 120 TYR A O 1
ATOM 991 N N . HIS A 1 121 ? 4.202 11.193 -2.635 1.00 87.38 121 HIS A N 1
ATOM 992 C CA . HIS A 1 121 ? 4.615 10.220 -1.629 1.00 87.38 121 HIS A CA 1
ATOM 993 C C . HIS A 1 121 ? 5.865 9.414 -2.027 1.00 87.38 121 HIS A C 1
ATOM 995 O O . HIS A 1 121 ? 6.406 8.721 -1.175 1.00 87.38 121 HIS A O 1
ATOM 1001 N N . PHE A 1 122 ? 6.346 9.526 -3.273 1.00 92.00 122 PHE A N 1
ATOM 1002 C CA . PHE A 1 122 ? 7.561 8.872 -3.778 1.00 92.00 122 PHE A CA 1
ATOM 1003 C C . PHE A 1 122 ? 8.824 9.745 -3.742 1.00 92.00 122 PHE A C 1
ATOM 1005 O O . PHE A 1 122 ? 9.856 9.338 -4.271 1.00 92.00 122 PHE A O 1
ATOM 1012 N N . GLY A 1 123 ? 8.783 10.920 -3.109 1.00 89.69 123 GLY A N 1
ATOM 1013 C CA . GLY A 1 123 ? 9.987 11.727 -2.892 1.00 89.69 123 GLY A CA 1
ATOM 1014 C C . GLY A 1 123 ? 11.055 11.020 -2.044 1.00 89.69 123 GLY A C 1
ATOM 1015 O O . GLY A 1 123 ? 10.832 9.945 -1.485 1.00 89.69 123 GLY A O 1
ATOM 1016 N N . ASN A 1 124 ? 12.223 11.654 -1.906 1.00 91.00 124 ASN A N 1
ATOM 1017 C CA . ASN A 1 124 ? 13.348 11.146 -1.108 1.00 91.00 124 ASN A CA 1
ATOM 1018 C C . ASN A 1 124 ? 13.805 9.733 -1.517 1.00 91.00 124 ASN A C 1
ATOM 1020 O O . ASN A 1 124 ? 14.100 8.900 -0.652 1.00 91.00 124 ASN A O 1
ATOM 1024 N N . ARG A 1 125 ? 13.851 9.459 -2.827 1.00 94.12 125 ARG A N 1
ATOM 1025 C CA . ARG A 1 125 ? 14.293 8.185 -3.409 1.00 94.12 125 ARG A CA 1
ATOM 1026 C C . ARG A 1 125 ? 13.529 6.979 -2.866 1.00 94.12 125 ARG A C 1
ATOM 1028 O O . ARG A 1 125 ? 14.095 5.896 -2.740 1.00 94.12 125 ARG A O 1
ATOM 1035 N N . LEU A 1 126 ? 12.246 7.140 -2.515 1.00 95.81 126 LEU A N 1
ATOM 1036 C CA . LEU A 1 126 ? 11.474 6.064 -1.885 1.00 95.81 126 LEU A CA 1
ATOM 1037 C C . LEU A 1 126 ? 11.420 4.807 -2.763 1.00 95.81 126 LEU A C 1
ATOM 1039 O O . LEU A 1 126 ? 11.561 3.703 -2.242 1.00 95.81 126 LEU A O 1
ATOM 1043 N N . ALA A 1 127 ? 11.239 4.964 -4.079 1.00 96.75 127 ALA A N 1
ATOM 1044 C CA . ALA A 1 127 ? 11.191 3.834 -5.006 1.00 96.75 127 ALA A CA 1
ATOM 1045 C C . ALA A 1 127 ? 12.513 3.052 -5.013 1.00 96.75 127 ALA A C 1
ATOM 1047 O O . ALA A 1 127 ? 12.513 1.831 -4.863 1.00 96.75 127 ALA A O 1
ATOM 1048 N N . GLU A 1 128 ? 13.641 3.753 -5.129 1.00 96.69 128 GLU A N 1
ATOM 1049 C CA . GLU A 1 128 ? 14.973 3.154 -5.077 1.00 96.69 128 GLU A CA 1
ATOM 1050 C C . GLU A 1 128 ? 15.251 2.467 -3.739 1.00 96.69 128 GLU A C 1
ATOM 1052 O O . GLU A 1 128 ? 15.619 1.294 -3.707 1.00 96.69 128 GLU A O 1
ATOM 1057 N N . ARG A 1 129 ? 15.005 3.162 -2.628 1.00 96.75 129 ARG A N 1
ATOM 1058 C CA . ARG A 1 129 ? 15.226 2.609 -1.293 1.00 96.75 129 ARG A CA 1
ATOM 1059 C C . ARG A 1 129 ? 14.367 1.383 -1.043 1.00 96.75 129 ARG A C 1
ATOM 1061 O O . ARG A 1 129 ? 14.861 0.394 -0.524 1.00 96.75 129 ARG A O 1
ATOM 1068 N N . ALA A 1 130 ? 13.101 1.398 -1.451 1.00 97.62 130 ALA A N 1
ATOM 1069 C CA . ALA A 1 130 ? 12.259 0.222 -1.304 1.00 97.62 130 ALA A CA 1
ATOM 1070 C C . ALA A 1 130 ? 12.728 -0.949 -2.176 1.00 97.62 130 ALA A C 1
ATOM 1072 O O . ALA A 1 130 ? 12.657 -2.094 -1.731 1.00 97.62 130 ALA A O 1
ATOM 1073 N N . LEU A 1 131 ? 13.230 -0.690 -3.390 1.00 98.06 131 LEU A N 1
ATOM 1074 C CA . LEU A 1 131 ? 13.809 -1.726 -4.251 1.00 98.06 131 LEU A CA 1
ATOM 1075 C C . LEU A 1 131 ? 14.983 -2.440 -3.570 1.00 98.06 131 LEU A C 1
ATOM 1077 O O . LEU A 1 131 ? 15.033 -3.675 -3.562 1.00 98.06 131 LEU A O 1
ATOM 1081 N N . ASP A 1 132 ? 15.882 -1.667 -2.969 1.00 97.00 132 ASP A N 1
ATOM 1082 C CA . ASP A 1 132 ? 17.142 -2.173 -2.432 1.00 97.00 132 ASP A CA 1
ATOM 1083 C C . ASP A 1 132 ? 16.999 -2.697 -0.994 1.00 97.00 132 ASP A C 1
ATOM 1085 O O . ASP A 1 132 ? 17.478 -3.789 -0.674 1.00 97.00 132 ASP A O 1
ATOM 1089 N N . GLU A 1 133 ? 16.297 -1.953 -0.136 1.00 97.25 133 GLU A N 1
ATOM 1090 C CA . GLU A 1 133 ? 16.183 -2.212 1.305 1.00 97.25 133 GLU A CA 1
ATOM 1091 C C . GLU A 1 133 ? 15.037 -3.177 1.655 1.00 97.25 133 GLU A C 1
ATOM 1093 O O . GLU A 1 133 ? 15.085 -3.798 2.715 1.00 97.25 133 GLU A O 1
ATOM 1098 N N . LEU A 1 134 ? 14.017 -3.338 0.795 1.00 97.50 134 LEU A N 1
ATOM 1099 C CA . LEU A 1 134 ? 12.828 -4.157 1.097 1.00 97.50 134 LEU A CA 1
ATOM 1100 C C . LEU A 1 134 ? 12.537 -5.220 0.034 1.00 97.50 134 LEU A C 1
ATOM 1102 O O . LEU A 1 13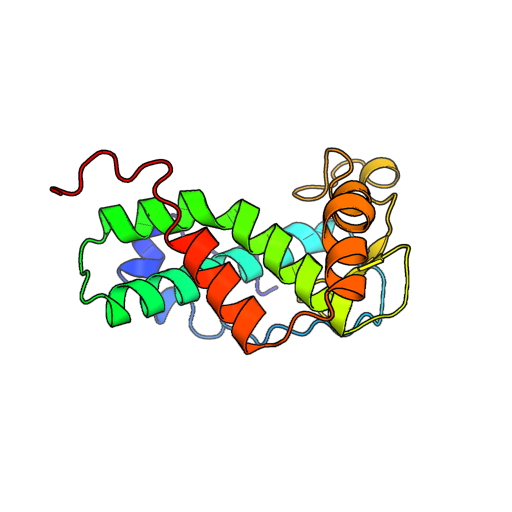4 ? 12.554 -6.411 0.332 1.00 97.50 134 LEU A O 1
ATOM 1106 N N . ILE A 1 135 ? 12.308 -4.824 -1.218 1.00 98.00 135 ILE A N 1
ATOM 1107 C CA . ILE A 1 135 ? 11.856 -5.718 -2.295 1.00 98.00 135 ILE A CA 1
ATOM 1108 C C . ILE A 1 135 ? 12.900 -6.800 -2.588 1.00 98.00 135 ILE A C 1
ATOM 1110 O O . ILE A 1 135 ? 12.561 -7.981 -2.673 1.00 98.00 135 ILE A O 1
ATOM 1114 N N . SER A 1 136 ? 14.174 -6.426 -2.728 1.00 97.38 136 SER A N 1
ATOM 1115 C CA . SER A 1 136 ? 15.262 -7.383 -2.960 1.00 97.38 136 SER A CA 1
ATOM 1116 C C . SER A 1 136 ? 15.416 -8.395 -1.805 1.00 97.38 136 SER A C 1
ATOM 1118 O O . SER A 1 136 ? 15.449 -9.605 -2.064 1.00 97.38 136 SER A O 1
ATOM 1120 N N . PRO A 1 137 ? 15.436 -7.979 -0.521 1.00 96.62 137 PRO A N 1
ATOM 1121 C CA . PRO A 1 137 ? 15.315 -8.899 0.611 1.00 96.62 137 PRO A CA 1
ATOM 1122 C C . PRO A 1 137 ? 14.066 -9.789 0.576 1.00 96.62 137 PRO A C 1
ATOM 1124 O O . PRO A 1 137 ? 14.200 -11.002 0.713 1.00 96.62 137 PRO A O 1
ATOM 1127 N N . PHE A 1 138 ? 12.879 -9.234 0.330 1.00 97.25 138 PHE A N 1
ATOM 1128 C CA . PHE A 1 138 ? 11.620 -9.989 0.322 1.00 97.25 138 PHE A CA 1
ATOM 1129 C C . PHE A 1 138 ? 11.584 -11.068 -0.766 1.00 97.25 138 PHE A C 1
ATOM 1131 O O . PHE A 1 138 ? 11.092 -12.169 -0.516 1.00 97.25 138 PHE A O 1
ATOM 1138 N N . ARG A 1 139 ? 12.180 -10.810 -1.939 1.00 96.31 139 ARG A 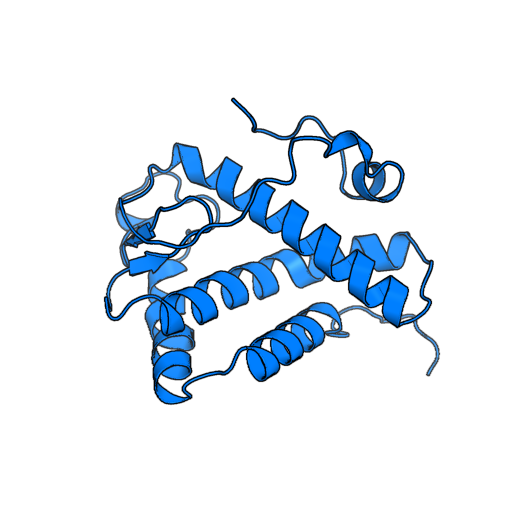N 1
ATOM 1139 C CA . ARG A 1 139 ? 12.367 -11.827 -2.991 1.00 96.31 139 ARG A CA 1
ATOM 1140 C C . ARG A 1 139 ? 13.218 -13.000 -2.514 1.00 96.31 139 ARG A C 1
ATOM 1142 O O . ARG A 1 139 ? 12.874 -14.147 -2.776 1.00 96.31 139 ARG A O 1
ATOM 1149 N N . ARG A 1 140 ? 14.312 -12.721 -1.797 1.00 96.00 140 ARG A N 1
ATOM 1150 C CA . ARG A 1 140 ? 15.198 -13.761 -1.241 1.00 96.00 140 ARG A CA 1
ATOM 1151 C C . ARG A 1 140 ? 14.529 -14.552 -0.120 1.00 96.00 140 ARG A C 1
ATOM 1153 O O . ARG A 1 140 ? 14.739 -15.755 -0.032 1.00 96.00 140 ARG A O 1
ATOM 1160 N N . MET A 1 141 ? 13.729 -13.883 0.708 1.00 95.75 141 MET A N 1
ATOM 1161 C CA . MET A 1 141 ? 12.960 -14.517 1.785 1.00 95.75 141 MET A CA 1
ATOM 1162 C C . MET A 1 141 ? 11.786 -15.351 1.259 1.00 95.75 141 MET A C 1
ATOM 1164 O O . MET A 1 141 ? 11.349 -16.264 1.947 1.00 95.75 141 MET A O 1
ATOM 1168 N N . ASN A 1 142 ? 11.296 -15.073 0.042 1.00 95.06 142 ASN A N 1
ATOM 1169 C CA . ASN A 1 142 ? 10.147 -15.755 -0.562 1.00 95.06 142 ASN A CA 1
ATOM 1170 C C . ASN A 1 142 ? 8.890 -15.702 0.334 1.00 95.06 142 ASN A C 1
ATOM 1172 O O . ASN A 1 142 ? 8.224 -16.723 0.539 1.00 95.06 142 ASN A O 1
ATOM 1176 N N . ILE A 1 143 ? 8.604 -14.497 0.850 1.00 94.56 143 ILE A N 1
ATOM 1177 C CA . ILE A 1 143 ? 7.536 -14.214 1.822 1.00 94.56 143 ILE A CA 1
ATOM 1178 C C . ILE A 1 143 ? 6.187 -14.762 1.339 1.00 94.56 143 ILE A C 1
ATOM 1180 O O . ILE A 1 143 ? 5.719 -14.439 0.240 1.00 94.56 143 ILE A O 1
ATOM 1184 N N . LYS A 1 144 ? 5.546 -15.567 2.186 1.00 95.31 144 LYS A N 1
ATOM 1185 C CA . LYS A 1 144 ? 4.222 -16.160 1.952 1.00 95.31 144 LYS A CA 1
ATOM 1186 C C . LYS A 1 144 ? 3.090 -15.200 2.305 1.00 95.31 144 LYS A C 1
ATOM 1188 O O . LYS A 1 144 ? 3.310 -14.143 2.892 1.00 95.31 144 LYS A O 1
ATOM 1193 N N . GLU A 1 145 ? 1.868 -15.520 1.881 1.00 93.75 145 GLU A N 1
ATOM 1194 C CA . GLU A 1 145 ? 0.706 -14.661 2.170 1.00 93.75 145 GLU A CA 1
ATOM 1195 C C . GLU A 1 145 ? 0.462 -14.539 3.675 1.00 93.75 145 GLU A C 1
ATOM 1197 O O . GLU A 1 145 ? 0.185 -13.451 4.175 1.00 93.75 145 GLU A O 1
ATOM 1202 N N . GLU A 1 146 ? 0.634 -15.638 4.401 1.00 95.44 146 GLU A N 1
ATOM 1203 C CA . GLU A 1 146 ? 0.449 -15.734 5.844 1.00 95.44 146 GLU A CA 1
ATOM 1204 C C . GLU A 1 146 ? 1.475 -14.865 6.583 1.00 95.44 146 GLU A C 1
ATOM 1206 O O . GLU A 1 146 ? 1.120 -14.078 7.458 1.00 95.44 146 GLU A O 1
ATOM 1211 N N . GLU A 1 147 ? 2.744 -14.936 6.174 1.00 96.31 147 GLU A N 1
ATOM 1212 C CA . GLU A 1 147 ? 3.821 -14.105 6.721 1.00 96.31 147 GLU A CA 1
ATOM 1213 C C . GLU A 1 147 ? 3.579 -12.621 6.421 1.00 96.31 147 GLU A C 1
ATOM 1215 O O . GLU A 1 147 ? 3.726 -11.773 7.301 1.00 96.31 147 GLU A O 1
ATOM 1220 N N . ALA A 1 148 ? 3.138 -12.297 5.202 1.00 96.12 148 ALA A N 1
ATOM 1221 C CA . ALA A 1 148 ? 2.794 -10.931 4.833 1.00 96.12 148 ALA A CA 1
ATOM 1222 C C . ALA A 1 148 ? 1.614 -10.391 5.656 1.00 96.12 148 ALA A C 1
ATOM 1224 O O . ALA A 1 148 ? 1.642 -9.229 6.064 1.00 96.12 148 ALA A O 1
ATOM 1225 N N . ALA A 1 149 ? 0.591 -11.208 5.921 1.00 94.38 149 ALA A N 1
ATOM 1226 C CA . ALA A 1 149 ? -0.539 -10.835 6.768 1.00 94.38 149 ALA A CA 1
ATOM 1227 C C . ALA A 1 149 ? -0.096 -10.558 8.214 1.00 94.38 149 ALA A C 1
ATOM 1229 O O . ALA A 1 149 ? -0.465 -9.527 8.779 1.00 94.38 149 ALA A O 1
ATOM 1230 N N . LEU A 1 150 ? 0.764 -11.412 8.779 1.00 94.50 150 LEU A N 1
ATOM 1231 C CA . LEU A 1 150 ? 1.337 -11.207 10.113 1.00 94.50 150 LEU A CA 1
ATOM 1232 C C . LEU A 1 150 ? 2.187 -9.933 10.181 1.00 94.50 150 LEU A C 1
ATOM 1234 O O . LEU A 1 150 ? 2.052 -9.154 11.120 1.00 94.50 150 LEU A O 1
ATOM 1238 N N . MET A 1 151 ? 3.016 -9.664 9.171 1.00 95.25 151 MET A N 1
ATOM 1239 C CA . MET A 1 151 ? 3.809 -8.432 9.113 1.00 95.25 151 MET A CA 1
ATOM 1240 C C . MET A 1 151 ? 2.933 -7.175 9.022 1.00 95.25 151 MET A C 1
ATOM 1242 O O . MET A 1 151 ? 3.241 -6.185 9.684 1.00 95.25 151 MET A O 1
ATOM 1246 N N . LYS A 1 152 ? 1.820 -7.204 8.269 1.00 95.00 152 LYS A N 1
ATOM 1247 C CA . LYS A 1 152 ? 0.839 -6.099 8.268 1.00 95.00 152 LYS A CA 1
ATOM 1248 C C . LYS A 1 152 ? 0.272 -5.878 9.665 1.00 95.00 152 LYS A C 1
ATOM 1250 O O . LYS A 1 152 ? 0.274 -4.743 10.131 1.00 95.00 152 LYS A O 1
ATOM 1255 N N . ALA A 1 153 ? -0.149 -6.946 10.344 1.00 93.75 153 ALA A N 1
ATOM 1256 C CA . ALA A 1 153 ? -0.666 -6.862 11.706 1.00 93.75 153 ALA A CA 1
ATOM 1257 C C . ALA A 1 153 ? 0.375 -6.279 12.678 1.00 93.75 153 ALA A C 1
ATOM 1259 O O . ALA A 1 153 ? 0.038 -5.391 13.451 1.00 93.75 153 ALA A O 1
ATOM 1260 N N . ILE A 1 154 ? 1.647 -6.686 12.582 1.00 93.06 154 ILE A N 1
ATOM 1261 C CA . ILE A 1 154 ? 2.748 -6.132 13.392 1.00 93.06 154 ILE A CA 1
ATOM 1262 C C . ILE A 1 154 ? 2.953 -4.637 13.117 1.00 93.06 154 ILE A C 1
ATOM 1264 O O . ILE A 1 154 ? 3.145 -3.863 14.050 1.00 93.06 154 ILE A O 1
ATOM 1268 N N . ILE A 1 155 ? 2.914 -4.213 11.849 1.00 93.88 155 ILE A N 1
ATOM 1269 C CA . ILE A 1 155 ? 3.050 -2.796 11.479 1.00 93.88 155 ILE A CA 1
ATOM 1270 C C . ILE A 1 155 ? 1.890 -1.970 12.045 1.00 93.88 155 ILE A C 1
ATOM 1272 O O . ILE A 1 155 ? 2.116 -0.862 12.530 1.00 93.88 155 ILE A O 1
ATOM 1276 N N . ILE A 1 156 ? 0.665 -2.496 11.981 1.00 92.94 156 ILE A N 1
ATOM 1277 C CA . ILE A 1 156 ? -0.539 -1.819 12.474 1.00 92.94 156 ILE A CA 1
ATOM 1278 C C . ILE A 1 156 ? -0.537 -1.754 14.002 1.00 92.94 156 ILE A C 1
ATOM 1280 O O . ILE A 1 156 ? -0.746 -0.687 14.567 1.00 92.94 156 ILE A O 1
ATOM 1284 N N . ALA A 1 157 ? -0.239 -2.869 14.665 1.00 87.56 157 ALA A N 1
ATOM 1285 C CA . ALA A 1 157 ? -0.178 -2.971 16.118 1.00 87.56 157 ALA A CA 1
ATOM 1286 C C . ALA A 1 157 ? 1.104 -2.368 16.716 1.00 87.56 157 ALA A C 1
ATOM 1288 O O . ALA A 1 157 ? 1.327 -2.493 17.920 1.00 87.56 157 ALA A O 1
ATOM 1289 N N . ASN A 1 158 ? 1.969 -1.743 15.903 1.00 80.31 158 ASN A N 1
ATOM 1290 C CA . ASN A 1 158 ? 3.237 -1.204 16.374 1.00 80.31 158 ASN A CA 1
ATOM 1291 C C . ASN A 1 158 ? 2.979 -0.155 17.474 1.00 80.31 158 ASN A C 1
ATOM 1293 O O . ASN A 1 158 ? 2.431 0.915 17.189 1.00 80.31 158 ASN A O 1
ATOM 1297 N N . PRO A 1 159 ? 3.414 -0.407 18.721 1.00 60.47 159 PRO A N 1
ATOM 1298 C CA . PRO A 1 159 ? 3.033 0.386 19.884 1.00 60.47 159 PRO A CA 1
ATOM 1299 C C . PRO A 1 159 ? 3.708 1.759 19.946 1.00 60.47 159 PRO A C 1
ATOM 1301 O O . PRO A 1 159 ? 3.612 2.427 20.975 1.00 60.47 159 PRO A O 1
ATOM 1304 N N . CYS A 1 160 ? 4.382 2.216 18.883 1.00 50.97 160 CYS A N 1
ATOM 1305 C CA . CYS A 1 160 ? 5.206 3.423 18.900 1.00 50.97 160 CYS A CA 1
ATOM 1306 C C . CYS A 1 160 ? 4.489 4.721 19.324 1.00 50.97 160 CYS A C 1
ATOM 1308 O O . CYS A 1 160 ? 5.202 5.704 19.507 1.00 50.97 160 CYS A O 1
ATOM 1310 N N . LYS A 1 161 ? 3.162 4.738 19.565 1.00 48.19 161 LYS A N 1
ATOM 1311 C CA . LYS A 1 161 ? 2.469 5.706 20.450 1.00 48.19 161 LYS A CA 1
ATOM 1312 C C . LYS A 1 161 ? 1.188 5.165 21.135 1.00 48.19 161 LYS A C 1
ATOM 1314 O O . LYS A 1 161 ? 0.203 5.885 21.221 1.00 48.19 161 LYS A O 1
ATOM 1319 N N . LEU A 1 162 ? 1.186 3.949 21.688 1.00 45.84 162 LEU A N 1
ATOM 1320 C CA . LEU A 1 162 ? 0.157 3.524 22.667 1.00 45.84 162 LEU A CA 1
ATOM 1321 C C . LEU A 1 162 ? 0.610 3.839 24.105 1.00 45.84 162 LEU 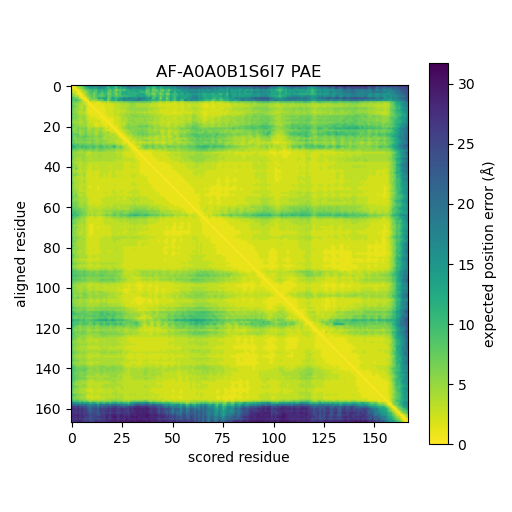A C 1
ATOM 1323 O O . LEU A 1 162 ? 0.495 3.017 25.011 1.00 45.84 162 LEU A O 1
ATOM 1327 N N . SER A 1 163 ? 1.164 5.037 24.330 1.00 42.12 163 SER A N 1
ATOM 1328 C CA . SER A 1 163 ? 1.571 5.532 25.654 1.00 42.12 163 SER A CA 1
ATOM 1329 C C . SER A 1 163 ? 0.345 5.911 26.498 1.00 42.12 163 SER A C 1
ATOM 1331 O O . SER A 1 163 ? 0.162 7.077 26.848 1.00 42.12 163 SER A O 1
ATOM 1333 N N . GLY A 1 164 ? -0.525 4.935 26.752 1.00 45.84 164 GLY A N 1
ATOM 1334 C CA . GLY A 1 164 ? -1.802 5.118 27.438 1.00 45.84 164 GLY A CA 1
ATOM 1335 C C . GLY A 1 164 ? -2.640 3.850 27.630 1.00 45.84 164 GLY A C 1
ATOM 1336 O O . GLY A 1 164 ? -3.614 3.912 28.374 1.00 45.84 164 GLY A O 1
ATOM 1337 N N . LEU A 1 165 ? -2.282 2.705 27.031 1.00 41.44 165 LEU A N 1
ATOM 1338 C CA . LEU A 1 165 ? -2.947 1.443 27.367 1.00 41.44 165 LEU A CA 1
ATOM 1339 C C . LEU A 1 165 ? -2.377 0.903 28.691 1.00 41.44 165 LEU A C 1
ATOM 1341 O O . LEU A 1 165 ? -1.154 0.774 28.801 1.00 41.44 165 LEU A O 1
ATOM 1345 N N . PRO A 1 166 ? -3.217 0.617 29.704 1.00 38.69 166 PRO A N 1
ATOM 1346 C CA . PRO A 1 166 ? -2.751 -0.021 30.926 1.00 38.69 166 PRO A CA 1
ATOM 1347 C C . PRO A 1 166 ? -2.178 -1.401 30.579 1.00 38.69 166 PRO A C 1
ATOM 1349 O O . PRO A 1 166 ? -2.786 -2.161 29.825 1.00 38.69 166 PRO A O 1
ATOM 1352 N N . THR A 1 167 ? -0.978 -1.666 31.097 1.00 43.88 167 THR A N 1
ATOM 1353 C CA . THR A 1 167 ? -0.381 -3.010 31.128 1.00 43.88 167 THR A CA 1
ATOM 1354 C C . THR A 1 167 ? -1.003 -3.828 32.246 1.00 43.88 167 THR A C 1
ATOM 1356 O O . THR A 1 167 ? -1.438 -3.210 33.247 1.00 43.88 167 THR A O 1
#

Solvent-accessible surface area (backbone atoms only — not comparable to full-atom values): 9717 Å² total; per-residue (Å²): 125,90,54,79,74,93,70,94,48,72,61,57,45,73,78,39,62,68,85,43,67,91,63,81,62,88,76,37,54,57,67,79,40,78,62,58,68,86,50,50,63,49,52,51,52,52,49,48,52,52,37,45,53,53,49,52,54,52,28,59,75,68,73,54,82,57,61,68,59,52,50,50,38,38,70,66,20,41,62,63,46,48,55,47,52,35,26,55,48,26,32,72,76,46,87,66,87,54,56,43,31,33,60,76,37,17,22,45,47,39,62,43,39,82,74,32,99,63,37,71,94,38,40,91,47,39,45,40,48,39,42,64,74,40,18,52,51,39,47,74,66,60,73,48,73,67,57,51,51,50,51,50,50,50,51,50,66,51,63,90,79,56,89,77,68,86,127

Foldseek 3Di:
DLDDQPDDAPLVCVVPVCSCPVVQDFFDFAAPEADDLVCVSVLLNNLLVVLLVLLVVLCVVVVHPDSVLSRVLSVQLSLVLQLLVQQLCCLVNDPDLFWTTTRPNHIHGQCNQVVDPPNDSCHPSSGVCSSVVGNVVSNVVVQDPVNSSVVSSCSSVVVPPPPDDDD

Radius of gyration: 16.37 Å; Cα contacts (8 Å, |Δi|>4): 188; chains: 1; bounding box: 38×34×49 Å

pLDDT: mean 88.65, std 12.23, range [38.69, 98.06]